Protein AF-A0A2N9NQS2-F1 (afdb_monomer_lite)

Structure (mmCIF, N/CA/C/O backbone):
data_AF-A0A2N9NQS2-F1
#
_entry.id   AF-A0A2N9NQS2-F1
#
loop_
_atom_site.group_PDB
_atom_site.id
_atom_site.type_symbol
_atom_site.label_atom_id
_atom_site.label_alt_id
_atom_site.label_comp_id
_atom_site.label_asym_id
_atom_site.label_entity_id
_atom_site.label_seq_id
_atom_site.pdbx_PDB_ins_code
_atom_site.Cartn_x
_atom_site.Cartn_y
_atom_site.Cartn_z
_atom_site.occupancy
_atom_site.B_iso_or_equiv
_atom_site.auth_seq_id
_atom_site.auth_comp_id
_atom_site.auth_asym_id
_atom_site.auth_atom_id
_atom_site.pdbx_PDB_model_num
ATOM 1 N N . MET A 1 1 ? 18.190 5.691 -10.436 1.00 55.75 1 MET A N 1
ATOM 2 C CA . MET A 1 1 ? 17.098 6.631 -10.793 1.00 55.75 1 MET A CA 1
ATOM 3 C C . MET A 1 1 ? 16.045 6.589 -9.700 1.00 55.75 1 MET A C 1
ATOM 5 O O . MET A 1 1 ? 15.692 5.495 -9.283 1.00 55.75 1 MET A O 1
ATOM 9 N N . LYS A 1 2 ? 15.548 7.735 -9.223 1.00 68.06 2 LYS A N 1
ATOM 10 C CA . LYS A 1 2 ? 14.416 7.753 -8.284 1.00 68.06 2 LYS A CA 1
ATOM 11 C C . LYS A 1 2 ? 13.138 7.461 -9.080 1.00 68.06 2 LYS A C 1
ATOM 13 O O . LYS A 1 2 ? 12.789 8.255 -9.949 1.00 68.06 2 LYS A O 1
ATOM 18 N N . ARG A 1 3 ? 12.497 6.310 -8.847 1.00 78.62 3 ARG A N 1
ATOM 19 C CA . ARG A 1 3 ? 11.217 5.962 -9.494 1.00 78.62 3 ARG A CA 1
ATOM 20 C C . ARG A 1 3 ? 10.108 6.880 -8.976 1.00 78.62 3 ARG A C 1
ATOM 22 O O . ARG A 1 3 ? 10.114 7.238 -7.797 1.00 78.62 3 ARG A O 1
ATOM 29 N N . ASN A 1 4 ? 9.173 7.256 -9.847 1.00 90.81 4 ASN A N 1
ATOM 30 C CA . ASN A 1 4 ? 8.014 8.051 -9.454 1.00 90.81 4 ASN A CA 1
ATOM 31 C C . ASN A 1 4 ? 6.926 7.124 -8.901 1.00 90.81 4 ASN A C 1
ATOM 33 O O . ASN A 1 4 ? 6.106 6.607 -9.652 1.00 90.81 4 ASN A O 1
ATOM 37 N N . VAL A 1 5 ? 6.965 6.870 -7.594 1.00 94.12 5 VAL A N 1
ATOM 38 C CA . VAL A 1 5 ? 5.936 6.082 -6.913 1.00 94.12 5 VAL A CA 1
ATOM 39 C C . VAL A 1 5 ? 4.876 7.024 -6.357 1.00 94.12 5 VAL A C 1
ATOM 41 O O . VAL A 1 5 ? 5.142 7.822 -5.458 1.00 94.12 5 VAL A O 1
ATOM 44 N N . GLU A 1 6 ? 3.662 6.897 -6.870 1.00 96.56 6 GLU A N 1
ATOM 45 C CA . GLU A 1 6 ? 2.477 7.562 -6.350 1.00 96.56 6 GLU A CA 1
ATOM 46 C C . GLU A 1 6 ? 1.865 6.736 -5.217 1.00 96.56 6 GLU A C 1
ATOM 48 O O . GLU A 1 6 ? 1.908 5.504 -5.226 1.00 96.56 6 GLU A O 1
ATOM 53 N N . MET A 1 7 ? 1.273 7.412 -4.233 1.00 96.50 7 MET A N 1
ATOM 54 C CA . MET A 1 7 ? 0.643 6.768 -3.083 1.00 96.50 7 MET A CA 1
ATOM 55 C C . MET A 1 7 ? -0.762 7.324 -2.864 1.00 96.50 7 MET A C 1
ATOM 57 O O . MET A 1 7 ? -0.948 8.528 -2.691 1.00 96.50 7 MET A O 1
ATOM 61 N N . LEU A 1 8 ? -1.739 6.424 -2.759 1.00 96.94 8 LEU A N 1
ATOM 62 C CA . LEU A 1 8 ? -3.127 6.740 -2.442 1.00 96.94 8 LEU A CA 1
ATOM 63 C C . LEU A 1 8 ? -3.591 5.972 -1.203 1.00 96.94 8 LEU A C 1
ATOM 65 O O . LEU A 1 8 ? -3.223 4.819 -0.978 1.00 96.94 8 LEU A O 1
ATOM 69 N N . LEU A 1 9 ? -4.434 6.619 -0.399 1.00 96.69 9 LEU A N 1
ATOM 70 C CA . LEU A 1 9 ? -5.145 5.989 0.710 1.00 96.69 9 LEU A CA 1
ATOM 71 C C . LEU A 1 9 ? -6.636 5.954 0.375 1.00 96.69 9 LEU A C 1
ATOM 73 O O . LEU A 1 9 ? -7.307 6.981 0.413 1.00 96.69 9 LEU A O 1
ATOM 77 N N . LEU A 1 10 ? -7.144 4.771 0.052 1.00 96.44 10 LEU A N 1
ATOM 78 C CA . LEU A 1 10 ? -8.534 4.553 -0.330 1.00 96.44 10 LEU A CA 1
ATOM 79 C C . LEU A 1 10 ? -9.344 4.156 0.901 1.00 96.44 10 LEU A C 1
ATOM 81 O O . LEU A 1 10 ? -8.937 3.261 1.643 1.00 96.44 10 LEU A O 1
ATOM 85 N N . LYS A 1 11 ? -10.493 4.799 1.113 1.00 96.69 11 LYS A N 1
ATOM 86 C CA . LYS A 1 11 ? -11.477 4.388 2.120 1.00 96.69 11 LYS A CA 1
ATOM 87 C C . LYS A 1 11 ? -12.527 3.511 1.446 1.00 96.69 11 LYS A C 1
ATOM 89 O O . LYS A 1 11 ? -13.105 3.907 0.439 1.00 96.69 11 LYS A O 1
ATOM 94 N N . LEU A 1 12 ? -12.754 2.332 2.004 1.00 95.38 12 LEU A N 1
ATOM 95 C CA . LEU A 1 12 ? -13.760 1.386 1.544 1.00 95.38 12 LEU A CA 1
ATOM 96 C C . LEU A 1 12 ? -15.107 1.653 2.226 1.00 95.38 12 LEU A C 1
ATOM 98 O O . LEU A 1 12 ? -15.172 2.301 3.275 1.00 95.38 12 LEU A O 1
ATOM 102 N N . ALA A 1 13 ? -16.182 1.129 1.632 1.00 96.38 13 ALA A N 1
ATOM 103 C CA . ALA A 1 13 ? -17.539 1.264 2.162 1.00 96.38 13 ALA A CA 1
ATOM 104 C C . ALA A 1 13 ? -17.691 0.648 3.566 1.00 96.38 13 ALA A C 1
ATOM 106 O O . ALA A 1 13 ? -18.422 1.185 4.392 1.00 96.38 13 ALA A O 1
ATOM 107 N N . ASP A 1 14 ? -16.943 -0.420 3.862 1.00 94.25 14 ASP A N 1
ATOM 108 C CA . ASP A 1 14 ? -16.904 -1.084 5.174 1.00 94.25 14 ASP A CA 1
ATOM 109 C C . ASP A 1 14 ? -16.064 -0.324 6.225 1.00 94.25 14 ASP A C 1
ATOM 111 O O . ASP A 1 14 ? -15.818 -0.823 7.321 1.00 94.25 14 ASP A O 1
ATOM 115 N N . GLY A 1 15 ? -15.585 0.879 5.896 1.00 93.81 15 GLY A N 1
ATOM 116 C CA . GLY A 1 15 ? -14.741 1.697 6.764 1.00 93.81 15 GLY A CA 1
ATOM 117 C C . GLY A 1 15 ? -13.269 1.283 6.783 1.00 93.81 15 GLY A C 1
ATOM 118 O O . GLY A 1 15 ? -12.444 2.009 7.349 1.00 93.81 15 GLY A O 1
ATOM 119 N N . ALA A 1 16 ? -12.897 0.175 6.136 1.00 95.00 16 ALA A N 1
ATOM 120 C CA . ALA A 1 16 ? -11.502 -0.200 6.008 1.00 95.00 16 ALA A CA 1
ATOM 121 C C . ALA A 1 16 ? -10.754 0.712 5.035 1.00 95.00 16 ALA A C 1
ATOM 123 O O . ALA A 1 16 ? -11.326 1.519 4.301 1.00 95.00 16 ALA A O 1
ATOM 124 N N . ARG A 1 17 ? -9.426 0.609 5.064 1.00 97.12 17 ARG A N 1
ATOM 125 C CA . ARG A 1 17 ? -8.545 1.449 4.257 1.00 97.12 17 ARG A CA 1
ATOM 126 C C . ARG A 1 17 ? -7.573 0.594 3.467 1.00 97.12 17 ARG A C 1
ATOM 128 O O . ARG A 1 17 ? -6.981 -0.324 4.032 1.00 97.12 17 ARG A O 1
ATOM 135 N N . ILE A 1 18 ? -7.382 0.923 2.196 1.00 97.81 18 ILE A N 1
ATOM 136 C CA . ILE A 1 18 ? -6.338 0.355 1.342 1.00 97.81 18 ILE A CA 1
ATOM 137 C C . ILE A 1 18 ? -5.272 1.417 1.118 1.00 97.81 18 ILE A C 1
ATOM 139 O O . ILE A 1 18 ? -5.569 2.544 0.733 1.00 97.81 18 ILE A O 1
ATOM 143 N N . LEU A 1 19 ? -4.023 1.039 1.346 1.00 98.00 19 LEU A N 1
ATOM 144 C CA . LEU A 1 19 ? -2.863 1.776 0.892 1.00 98.00 19 LEU A CA 1
ATOM 145 C C . LEU A 1 19 ? -2.460 1.242 -0.484 1.00 98.00 19 LEU A C 1
ATOM 147 O O . LEU A 1 19 ? -2.127 0.062 -0.607 1.00 98.00 19 LEU A O 1
ATOM 151 N N . ARG A 1 20 ? -2.512 2.106 -1.496 1.00 98.25 20 ARG A N 1
ATOM 152 C CA . ARG A 1 20 ? -2.124 1.807 -2.874 1.00 98.25 20 ARG A CA 1
ATOM 153 C C . ARG A 1 20 ? -0.833 2.544 -3.208 1.00 98.25 20 ARG A C 1
ATOM 155 O O . ARG A 1 20 ? -0.763 3.753 -3.004 1.00 98.25 20 ARG A O 1
ATOM 162 N N . PHE A 1 21 ? 0.142 1.825 -3.746 1.00 98.06 21 PHE A N 1
ATOM 163 C CA . PHE A 1 21 ? 1.306 2.388 -4.421 1.00 98.06 21 PHE A CA 1
ATOM 164 C C . PHE A 1 21 ? 1.235 2.058 -5.904 1.00 98.06 21 PHE A C 1
ATOM 166 O O . PHE A 1 21 ? 0.900 0.928 -6.251 1.00 98.06 21 PHE A O 1
ATOM 173 N N . TYR A 1 22 ? 1.549 3.024 -6.756 1.00 97.25 22 TYR A N 1
ATOM 174 C CA . TYR A 1 22 ? 1.492 2.893 -8.209 1.00 97.25 22 TYR A CA 1
ATOM 175 C C . TYR A 1 22 ? 2.733 3.532 -8.828 1.00 97.25 22 TYR A C 1
ATOM 177 O O . TYR A 1 22 ? 3.141 4.609 -8.404 1.00 97.25 22 TYR A O 1
ATOM 185 N N . GLU A 1 23 ? 3.354 2.871 -9.800 1.00 95.88 23 GLU A N 1
ATOM 186 C CA . GLU A 1 23 ? 4.454 3.448 -10.577 1.00 95.88 23 GLU A CA 1
ATOM 187 C C . GLU A 1 23 ? 3.988 3.601 -12.035 1.00 95.88 23 GLU A C 1
ATOM 189 O O . GLU A 1 23 ? 3.847 2.593 -12.733 1.00 95.88 23 GLU A O 1
ATOM 194 N N . PRO A 1 24 ? 3.716 4.835 -12.505 1.00 94.50 24 PRO A N 1
ATOM 195 C CA . PRO A 1 24 ? 3.066 5.057 -13.795 1.00 94.50 24 PRO A CA 1
ATOM 196 C C . PRO A 1 24 ? 3.821 4.518 -15.009 1.00 94.50 24 PRO A C 1
ATOM 198 O O . PRO A 1 24 ? 3.184 4.120 -15.980 1.00 94.50 24 PRO A O 1
ATOM 201 N N . SER A 1 25 ? 5.156 4.501 -14.977 1.00 92.44 25 SER A N 1
ATOM 202 C CA . SER A 1 25 ? 5.962 4.131 -16.149 1.00 92.44 25 SER A CA 1
ATOM 203 C C . SER A 1 25 ? 5.890 2.633 -16.449 1.00 92.44 25 SER A C 1
ATOM 205 O O . SER A 1 25 ? 5.937 2.232 -17.608 1.00 92.44 25 SER A O 1
ATOM 207 N N . SER A 1 26 ? 5.787 1.804 -15.411 1.00 92.62 26 SER A N 1
ATOM 208 C CA . SER A 1 26 ? 5.656 0.347 -15.516 1.00 92.62 26 SER A CA 1
ATOM 209 C C . SER A 1 26 ? 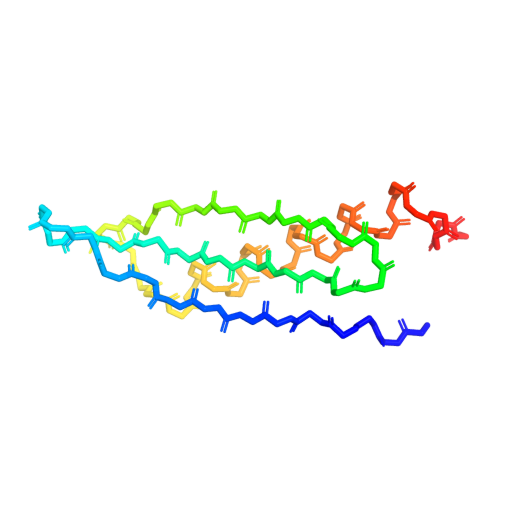4.217 -0.145 -15.448 1.00 92.62 26 SER A C 1
ATOM 211 O O . SER A 1 26 ? 3.956 -1.296 -15.790 1.00 92.62 26 SER A O 1
ATOM 213 N N . GLY A 1 27 ? 3.287 0.685 -14.970 1.00 94.31 27 GLY A N 1
ATOM 214 C CA . GLY A 1 27 ? 1.908 0.280 -14.711 1.00 94.31 27 GLY A CA 1
ATOM 215 C C . GLY A 1 27 ? 1.752 -0.667 -13.513 1.00 94.31 27 GLY A C 1
ATOM 216 O O . GLY A 1 27 ? 0.656 -1.178 -13.280 1.00 94.31 27 GLY A O 1
ATOM 217 N N . LEU A 1 28 ? 2.818 -0.918 -12.742 1.00 95.38 28 LEU A N 1
ATOM 218 C CA . LEU A 1 28 ? 2.772 -1.804 -11.581 1.00 95.38 28 LEU A CA 1
ATOM 219 C C . LEU A 1 28 ? 2.112 -1.125 -10.380 1.00 95.38 28 LEU A C 1
ATOM 221 O O . LEU A 1 28 ? 2.226 0.084 -10.165 1.00 95.38 28 LEU A O 1
ATOM 225 N N . CYS A 1 29 ? 1.431 -1.935 -9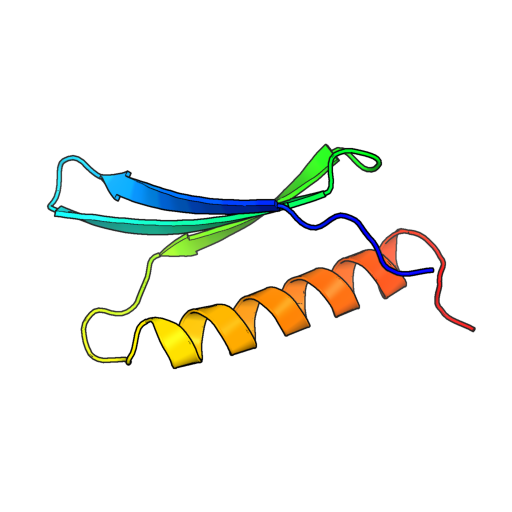.571 1.00 96.69 29 CYS A N 1
ATOM 226 C CA . CYS A 1 29 ? 0.659 -1.480 -8.424 1.00 96.69 29 CYS A CA 1
ATOM 227 C C . CYS A 1 29 ? 0.787 -2.455 -7.246 1.00 96.69 29 CY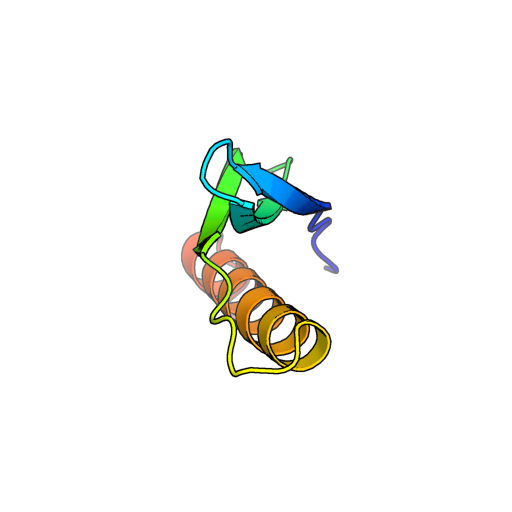S A C 1
ATOM 229 O O . CYS A 1 29 ? 0.714 -3.671 -7.425 1.00 96.69 29 CYS A O 1
ATOM 231 N N . LEU A 1 30 ? 0.921 -1.921 -6.030 1.00 97.56 30 LEU A N 1
ATOM 232 C CA . LEU A 1 30 ? 0.816 -2.665 -4.775 1.00 97.56 30 LEU A CA 1
ATOM 233 C C . LEU A 1 30 ? -0.345 -2.119 -3.947 1.00 97.56 30 LEU A C 1
ATOM 235 O O . LEU A 1 30 ? -0.348 -0.951 -3.565 1.00 97.56 30 LEU A O 1
ATOM 239 N N . GLU A 1 31 ? -1.283 -2.988 -3.584 1.00 97.94 31 GLU A N 1
ATOM 240 C CA . GLU A 1 31 ? -2.393 -2.654 -2.692 1.00 97.94 31 GLU A CA 1
ATOM 241 C C . GLU A 1 31 ? -2.341 -3.473 -1.415 1.00 97.94 31 GLU A C 1
ATOM 243 O O . GLU A 1 31 ? -2.256 -4.701 -1.447 1.00 97.94 31 GLU A O 1
ATOM 248 N N . LYS A 1 32 ? -2.427 -2.796 -0.268 1.00 97.94 32 LYS A N 1
ATOM 249 C CA . LYS A 1 32 ? -2.480 -3.442 1.044 1.00 97.94 32 LYS A CA 1
ATOM 250 C C . LYS A 1 32 ? -3.573 -2.825 1.899 1.00 97.94 32 LYS A C 1
ATOM 252 O O . LYS A 1 32 ? -3.586 -1.619 2.132 1.00 97.94 32 LYS A O 1
ATOM 257 N N . ARG A 1 33 ? -4.462 -3.668 2.427 1.00 97.50 33 ARG A N 1
ATOM 258 C CA . ARG A 1 33 ? -5.391 -3.269 3.489 1.00 97.50 33 ARG A CA 1
ATOM 259 C C . ARG A 1 33 ? -4.585 -2.879 4.729 1.00 97.50 33 ARG A C 1
ATOM 261 O O . ARG A 1 33 ? -3.695 -3.625 5.139 1.00 97.50 33 ARG A O 1
ATOM 268 N N . LEU A 1 34 ? -4.881 -1.713 5.296 1.00 97.06 34 LEU A N 1
ATOM 269 C CA . LEU A 1 34 ? -4.246 -1.255 6.525 1.00 97.06 34 LEU A CA 1
ATOM 270 C C . LEU A 1 34 ? -4.749 -2.072 7.711 1.00 97.06 34 LEU A C 1
ATOM 272 O O . LEU A 1 34 ? -5.956 -2.257 7.877 1.00 97.06 34 LEU A O 1
ATOM 276 N N . GLN A 1 35 ? -3.811 -2.496 8.547 1.00 96.19 35 GLN A N 1
ATOM 277 C CA . GLN A 1 35 ? -4.099 -3.093 9.841 1.00 96.19 35 GLN A CA 1
ATOM 278 C C . GLN A 1 35 ? -4.542 -1.986 10.812 1.00 96.19 35 GLN A C 1
ATOM 280 O O . GLN A 1 35 ? -3.876 -0.947 10.875 1.00 96.19 35 GLN A O 1
ATOM 285 N N . PRO A 1 36 ? -5.688 -2.129 11.496 1.00 93.00 36 PRO A N 1
ATOM 286 C CA . PRO A 1 36 ? -6.247 -1.069 12.335 1.00 93.00 36 PRO A CA 1
ATOM 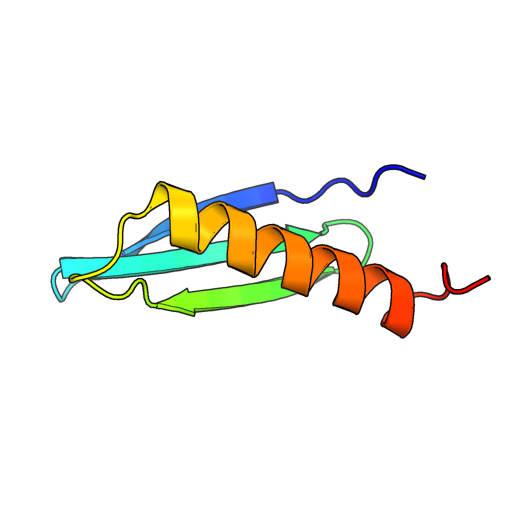287 C C . PRO A 1 36 ? -5.452 -0.828 13.626 1.00 93.00 36 PRO A C 1
ATOM 289 O O . PRO A 1 36 ? -5.492 0.277 14.159 1.00 93.00 36 PRO A O 1
ATOM 292 N N . ASP A 1 37 ? -4.728 -1.836 14.099 1.00 96.00 37 ASP A N 1
ATOM 293 C CA . ASP A 1 37 ? -3.908 -1.853 15.314 1.00 96.00 37 ASP A CA 1
ATOM 294 C C . ASP A 1 37 ? -2.475 -1.331 15.099 1.00 96.00 37 ASP A C 1
ATOM 296 O O . ASP A 1 37 ? -1.761 -1.044 16.059 1.00 96.00 37 ASP A O 1
ATOM 300 N N . GLU A 1 38 ? -2.050 -1.139 13.847 1.00 95.94 38 GLU A N 1
ATOM 301 C CA . GLU A 1 38 ? -0.735 -0.591 13.523 1.00 95.94 38 GLU A CA 1
ATOM 302 C C . GLU A 1 38 ? -0.794 0.891 13.099 1.00 95.94 38 GLU A C 1
ATOM 304 O O . GLU A 1 38 ? -1.635 1.285 12.282 1.00 95.94 38 GLU A O 1
ATOM 309 N N . PRO A 1 39 ? 0.179 1.730 13.510 1.00 96.38 39 PRO A N 1
ATOM 310 C CA . PRO A 1 39 ? 0.279 3.101 13.024 1.00 96.38 39 PRO A CA 1
ATOM 311 C C . PRO A 1 39 ? 0.378 3.179 11.495 1.00 96.38 39 PRO A C 1
ATOM 313 O O . PRO A 1 39 ? 1.264 2.583 10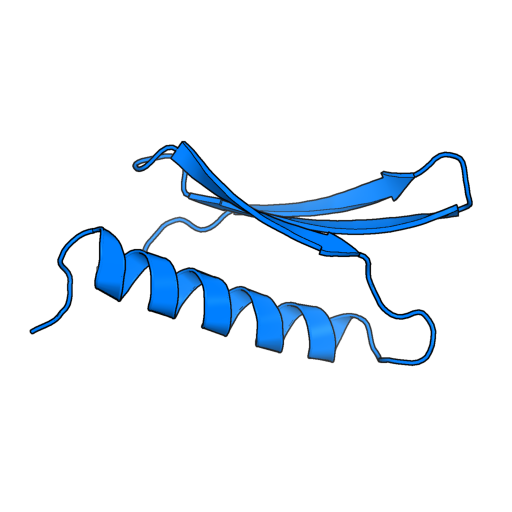.875 1.00 96.38 39 PRO A O 1
ATOM 316 N N . VAL A 1 40 ? -0.479 3.998 10.879 1.00 94.88 40 VAL A N 1
ATOM 317 C CA . VAL A 1 40 ? -0.536 4.174 9.414 1.00 94.88 40 VAL A CA 1
ATOM 318 C C . VAL A 1 40 ? 0.826 4.569 8.833 1.00 94.88 40 VAL A C 1
ATOM 320 O O . VAL A 1 40 ? 1.225 4.056 7.791 1.00 94.88 40 VAL A O 1
ATOM 323 N N . ALA A 1 41 ? 1.571 5.446 9.513 1.00 96.25 41 ALA A N 1
ATOM 324 C CA . ALA A 1 41 ? 2.894 5.888 9.069 1.00 96.25 41 ALA A CA 1
ATOM 325 C C . ALA A 1 41 ? 3.906 4.729 8.964 1.00 96.25 41 ALA A C 1
ATOM 327 O O . ALA A 1 41 ? 4.700 4.681 8.023 1.00 96.25 41 ALA A O 1
ATOM 328 N N . ARG A 1 42 ? 3.847 3.761 9.891 1.00 97.25 42 ARG A N 1
ATOM 329 C CA . ARG A 1 42 ? 4.719 2.577 9.883 1.00 97.25 42 ARG A CA 1
ATOM 330 C C . ARG A 1 42 ? 4.383 1.664 8.709 1.00 97.25 42 ARG A C 1
ATOM 332 O O . ARG A 1 42 ? 5.286 1.217 8.003 1.00 97.25 42 ARG A O 1
ATOM 339 N N . GLN A 1 43 ? 3.092 1.442 8.476 1.00 97.81 43 GLN A N 1
ATOM 340 C CA . GLN A 1 43 ? 2.613 0.632 7.359 1.00 97.81 43 GLN A CA 1
ATOM 341 C C . GLN A 1 43 ? 2.977 1.267 6.011 1.00 97.81 43 GLN A C 1
ATOM 343 O O . GLN A 1 43 ? 3.467 0.566 5.130 1.00 97.81 43 GLN A O 1
ATOM 348 N N . LYS A 1 44 ? 2.844 2.596 5.879 1.00 97.12 44 LYS A N 1
ATOM 349 C CA . LYS A 1 44 ? 3.286 3.348 4.693 1.00 97.12 44 LYS A CA 1
ATOM 350 C C . LYS A 1 44 ? 4.754 3.106 4.372 1.00 97.12 44 LYS A C 1
ATOM 352 O O . LYS A 1 44 ? 5.062 2.583 3.308 1.00 97.12 44 LYS A O 1
ATOM 357 N N . LYS A 1 45 ? 5.642 3.389 5.328 1.00 96.81 45 LYS A N 1
ATOM 358 C CA . LYS A 1 45 ? 7.092 3.235 5.144 1.00 96.81 45 LYS A CA 1
ATOM 359 C C . LYS A 1 45 ? 7.494 1.795 4.808 1.00 96.81 45 LYS A C 1
ATOM 361 O O . LYS A 1 45 ? 8.399 1.573 4.008 1.00 96.81 45 LYS A O 1
ATOM 366 N N . ARG A 1 46 ? 6.838 0.807 5.431 1.00 97.38 46 ARG A N 1
ATOM 367 C CA . ARG A 1 46 ? 7.078 -0.618 5.162 1.00 97.38 46 ARG A CA 1
ATOM 368 C C . ARG A 1 46 ? 6.714 -0.975 3.724 1.00 97.38 46 ARG A C 1
ATOM 370 O O . ARG A 1 46 ? 7.530 -1.573 3.030 1.00 97.38 46 ARG A O 1
ATOM 377 N N . TRP A 1 47 ? 5.502 -0.636 3.298 1.00 97.75 47 TRP A N 1
ATOM 378 C CA . TRP A 1 47 ? 4.989 -1.048 1.994 1.00 97.75 47 TRP A CA 1
ATOM 379 C C . TRP A 1 47 ? 5.593 -0.257 0.835 1.00 97.75 47 TRP A C 1
ATOM 381 O O . TRP A 1 47 ? 5.847 -0.853 -0.205 1.00 97.75 47 TRP A O 1
ATOM 391 N N . GLU A 1 48 ? 5.935 1.015 1.041 1.00 96.12 48 GLU A N 1
ATOM 392 C CA . GLU A 1 48 ? 6.706 1.807 0.077 1.00 96.12 48 GLU A CA 1
ATOM 393 C C . GLU A 1 48 ? 8.052 1.137 -0.223 1.00 96.12 48 GLU A C 1
ATOM 395 O O . GLU A 1 48 ? 8.379 0.888 -1.380 1.00 96.12 48 GLU A O 1
ATOM 400 N N . ARG A 1 49 ? 8.799 0.746 0.821 1.00 95.88 49 ARG A N 1
ATOM 401 C CA . ARG A 1 49 ? 10.077 0.038 0.662 1.00 95.88 49 ARG A CA 1
ATOM 402 C C . ARG A 1 49 ? 9.910 -1.292 -0.069 1.00 95.88 49 ARG A C 1
ATOM 404 O O . ARG A 1 49 ? 10.700 -1.604 -0.949 1.00 95.88 49 ARG A O 1
ATOM 411 N N . VAL A 1 50 ? 8.900 -2.082 0.302 1.00 96.31 50 VAL A N 1
ATOM 412 C CA . VAL A 1 50 ? 8.619 -3.365 -0.365 1.00 96.31 50 VAL A CA 1
ATOM 413 C C . VAL A 1 50 ? 8.332 -3.150 -1.849 1.00 96.31 50 VAL A C 1
ATOM 415 O O . VAL A 1 50 ? 8.860 -3.888 -2.675 1.00 96.31 50 VAL A O 1
ATOM 418 N N . PHE A 1 51 ? 7.531 -2.140 -2.186 1.00 96.38 51 PHE A N 1
ATOM 419 C CA . PHE A 1 51 ? 7.176 -1.860 -3.569 1.00 96.38 51 PHE A CA 1
ATOM 420 C C . PHE A 1 51 ? 8.373 -1.369 -4.382 1.00 96.38 51 PHE A C 1
ATOM 422 O O . PHE A 1 51 ? 8.626 -1.905 -5.452 1.00 96.38 51 PHE A O 1
ATOM 429 N N . VAL A 1 52 ? 9.167 -0.430 -3.857 1.00 94.50 52 VAL A N 1
ATOM 430 C CA . VAL A 1 52 ? 10.389 0.046 -4.529 1.00 94.50 52 VAL A CA 1
ATOM 431 C C . VAL A 1 52 ? 11.359 -1.107 -4.794 1.00 94.50 52 VAL A C 1
ATOM 433 O O . VAL A 1 52 ? 11.791 -1.274 -5.930 1.00 94.50 52 VAL A O 1
ATOM 436 N N . ASN A 1 53 ? 11.623 -1.955 -3.796 1.00 94.44 53 ASN A N 1
ATOM 437 C CA . ASN A 1 53 ? 12.510 -3.108 -3.966 1.00 94.44 53 ASN A CA 1
ATOM 438 C C . ASN A 1 53 ? 11.976 -4.104 -5.014 1.00 94.44 53 ASN A C 1
ATOM 440 O O . ASN A 1 53 ? 12.747 -4.680 -5.779 1.00 94.44 53 ASN A O 1
ATOM 444 N N . MET A 1 54 ? 10.657 -4.321 -5.056 1.00 94.56 54 MET A N 1
ATOM 445 C CA . MET A 1 54 ? 10.021 -5.156 -6.080 1.00 94.56 54 MET A CA 1
ATOM 446 C C . MET A 1 54 ? 10.191 -4.544 -7.475 1.00 94.56 54 MET A C 1
ATOM 448 O O . MET A 1 54 ? 10.630 -5.238 -8.385 1.00 94.56 54 MET A O 1
ATOM 452 N N . LEU A 1 55 ? 9.934 -3.244 -7.633 1.00 93.62 55 LEU A N 1
ATOM 453 C CA . LEU A 1 55 ? 10.127 -2.538 -8.900 1.00 93.62 55 LEU A CA 1
ATOM 454 C C . LEU A 1 55 ? 11.583 -2.594 -9.382 1.00 93.62 55 LEU A C 1
ATOM 456 O O . LEU A 1 55 ? 11.832 -2.731 -10.575 1.00 93.62 55 LEU A O 1
ATOM 460 N N . GLU A 1 56 ? 12.556 -2.468 -8.479 1.00 92.19 56 GLU A N 1
ATOM 461 C CA . GLU A 1 56 ? 13.982 -2.575 -8.813 1.00 92.19 56 GLU A CA 1
ATOM 462 C C . GLU A 1 56 ? 14.349 -3.969 -9.326 1.00 92.19 56 GLU A C 1
ATOM 464 O O . GLU A 1 56 ? 15.044 -4.075 -10.339 1.00 92.19 56 GLU A O 1
ATOM 469 N N . ARG A 1 57 ? 13.830 -5.018 -8.677 1.00 90.81 57 ARG A N 1
ATOM 470 C CA . ARG A 1 57 ? 14.049 -6.411 -9.075 1.00 90.81 57 ARG A CA 1
ATOM 471 C C . ARG A 1 57 ? 13.389 -6.752 -10.412 1.00 90.81 57 ARG A C 1
ATOM 473 O O . ARG A 1 57 ? 14.041 -7.331 -11.271 1.00 90.81 57 ARG A O 1
ATOM 480 N N . GLU A 1 58 ? 12.113 -6.417 -10.578 1.00 89.62 58 GLU A N 1
ATOM 481 C CA . GLU A 1 58 ? 11.310 -6.846 -11.734 1.00 89.62 58 GLU A CA 1
ATOM 482 C C . GLU A 1 58 ? 11.624 -6.047 -13.005 1.00 89.62 58 GLU A C 1
ATOM 484 O O . GLU A 1 58 ? 11.551 -6.575 -14.110 1.00 89.62 58 GLU A O 1
ATOM 489 N N . LEU A 1 59 ? 11.994 -4.771 -12.866 1.00 88.38 59 LEU A N 1
ATOM 490 C CA . LEU A 1 59 ? 12.207 -3.867 -14.002 1.00 88.38 59 LEU A CA 1
ATOM 491 C C . LEU A 1 59 ? 13.692 -3.583 -14.265 1.00 88.38 59 LEU A C 1
ATOM 493 O O . LEU A 1 59 ? 14.016 -2.593 -14.919 1.00 88.38 59 LEU A O 1
ATOM 497 N N . GLY A 1 60 ? 14.594 -4.405 -13.723 1.00 72.94 60 GLY A N 1
ATOM 498 C CA . GLY A 1 60 ? 16.013 -4.385 -14.082 1.00 72.94 60 GLY A CA 1
ATOM 499 C C . GLY A 1 60 ? 16.776 -3.128 -13.657 1.00 72.94 60 GLY A C 1
ATOM 500 O O . GLY A 1 60 ? 17.489 -2.541 -14.463 1.00 72.94 60 GLY A O 1
ATOM 501 N N . VAL A 1 61 ? 16.671 -2.729 -12.384 1.00 60.41 61 VAL A N 1
ATOM 502 C CA . VAL A 1 61 ? 17.684 -1.866 -11.725 1.00 60.41 61 VAL A CA 1
ATOM 503 C C . VAL A 1 61 ? 18.398 -2.667 -10.627 1.00 60.41 61 VAL A C 1
ATOM 505 O O . VAL A 1 61 ? 18.836 -2.130 -9.618 1.00 60.41 61 VAL A O 1
ATOM 508 N N . ALA A 1 62 ? 18.501 -3.982 -10.815 1.00 48.00 62 ALA A N 1
ATOM 509 C CA . ALA A 1 62 ? 19.449 -4.805 -10.087 1.00 48.00 62 ALA A CA 1
ATOM 510 C C . ALA A 1 62 ? 20.792 -4.729 -10.829 1.00 48.00 62 ALA A C 1
ATOM 512 O O . ALA A 1 62 ? 20.979 -5.396 -11.846 1.00 48.00 62 ALA A O 1
ATOM 513 N N . ALA 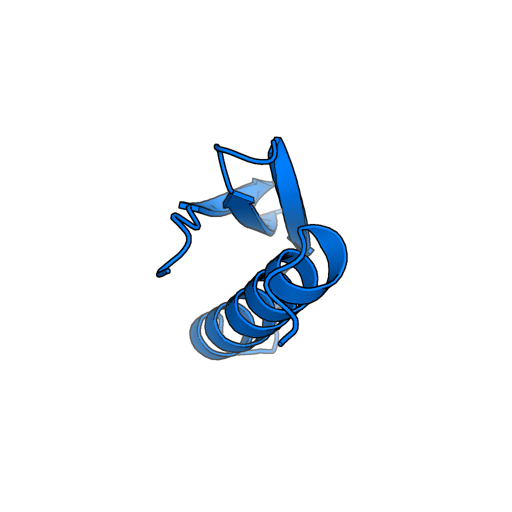A 1 63 ? 21.680 -3.865 -10.343 1.00 39.94 63 ALA A N 1
ATOM 514 C CA . ALA A 1 63 ? 23.120 -4.058 -10.467 1.00 39.94 63 ALA A CA 1
ATOM 515 C C . ALA A 1 63 ? 23.633 -4.513 -9.100 1.00 39.94 63 ALA A C 1
ATOM 517 O O . ALA A 1 63 ? 23.208 -3.891 -8.097 1.00 39.94 63 ALA A O 1
#

pLDDT: mean 91.67, std 11.98, range [39.94, 98.25]

Foldseek 3Di:
DDFDKDWDWDQDPVRWIWIKIAGVVVRDIDIDTDDPPDDPVVVVVVVVVVVVVVCCVPVPVPD

Secondary structure (DSSP, 8-state):
-----EEEEEEPTTS-EEEEEEETTTTEEEEEEPPTTS-HHHHHHHHHHHHHHHHHHHTT---

Radius of gyration: 12.7 Å; chains: 1; bounding box: 41×15×32 Å

Sequence (63 aa):
MKRNVEMLLLKLADGARILRFYEPSSGLCLEKRLQPDEPVARQKKRWERVFVNMLERELGVAA